Protein AF-A0A392TV64-F1 (afdb_monomer_lite)

Structure (mmCIF, N/CA/C/O backbone):
data_AF-A0A392TV64-F1
#
_entry.id   AF-A0A392TV64-F1
#
loop_
_atom_site.group_PDB
_atom_site.id
_atom_site.type_symbol
_atom_site.label_atom_id
_atom_site.label_alt_id
_atom_site.label_comp_id
_atom_site.label_asym_id
_atom_site.label_entity_id
_atom_site.label_seq_id
_atom_site.pdbx_PDB_ins_code
_atom_site.Cartn_x
_atom_site.Cartn_y
_atom_site.Cartn_z
_atom_site.occupancy
_atom_site.B_iso_or_equiv
_atom_site.auth_seq_id
_atom_site.auth_comp_id
_atom_site.auth_asym_id
_atom_site.auth_atom_id
_atom_site.pdbx_PDB_model_num
ATOM 1 N N . MET A 1 1 ? 3.102 -10.050 19.901 1.00 39.59 1 MET A N 1
ATOM 2 C CA . MET A 1 1 ? 2.894 -9.730 18.471 1.00 39.59 1 MET A CA 1
ATOM 3 C C . MET A 1 1 ? 3.249 -8.265 18.278 1.00 39.59 1 MET A C 1
ATOM 5 O O . MET A 1 1 ? 2.598 -7.433 18.903 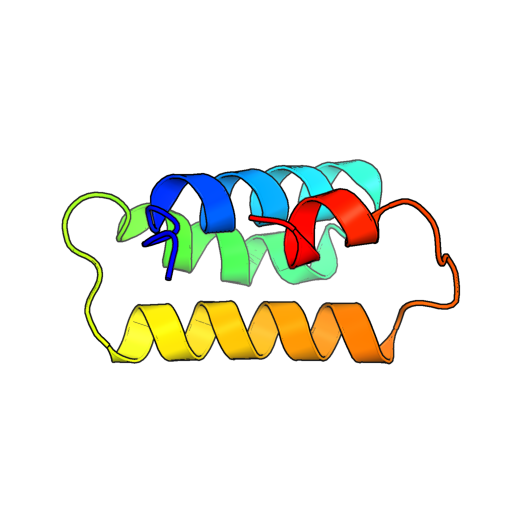1.00 39.59 1 MET A O 1
ATOM 9 N N . LYS A 1 2 ? 4.310 -7.934 17.530 1.00 45.19 2 LYS A N 1
ATOM 10 C CA . LYS A 1 2 ? 4.608 -6.529 17.214 1.00 45.19 2 LYS A CA 1
ATOM 11 C C . LYS A 1 2 ? 3.429 -6.001 16.389 1.00 45.19 2 LYS A C 1
ATOM 13 O O . LYS A 1 2 ? 3.129 -6.547 15.334 1.00 45.19 2 LYS A O 1
ATOM 18 N N . LYS A 1 3 ? 2.686 -5.019 16.909 1.00 61.88 3 LYS A N 1
ATOM 19 C CA . LYS A 1 3 ? 1.682 -4.301 16.116 1.00 61.88 3 LYS A CA 1
ATOM 20 C C . LYS A 1 3 ? 2.463 -3.465 15.116 1.00 61.88 3 LYS A C 1
ATOM 22 O O . LYS A 1 3 ? 2.911 -2.378 15.465 1.00 61.88 3 LYS A O 1
ATOM 27 N N . VAL A 1 4 ? 2.666 -3.995 13.916 1.00 65.00 4 VAL A N 1
ATOM 28 C CA . VAL A 1 4 ? 3.230 -3.222 12.811 1.00 65.00 4 VAL A CA 1
ATOM 29 C C . VAL A 1 4 ? 2.341 -1.998 12.634 1.00 65.00 4 VAL A C 1
ATOM 31 O O . VAL A 1 4 ? 1.136 -2.160 12.397 1.00 65.00 4 VAL A O 1
ATOM 34 N N . PRO A 1 5 ? 2.863 -0.777 12.801 1.00 79.94 5 PRO A N 1
ATOM 35 C CA . PRO A 1 5 ? 2.071 0.396 12.503 1.00 79.94 5 PRO A CA 1
ATOM 36 C C . PRO A 1 5 ? 1.756 0.371 11.005 1.00 79.94 5 PRO A C 1
ATOM 38 O O . PRO A 1 5 ? 2.623 0.088 10.179 1.00 79.94 5 PRO A O 1
ATOM 41 N N . TYR A 1 6 ? 0.504 0.669 10.652 1.00 81.88 6 TYR A N 1
ATOM 42 C CA . TYR A 1 6 ? 0.036 0.692 9.261 1.00 81.88 6 TYR A CA 1
ATOM 43 C C . TYR A 1 6 ? 0.951 1.544 8.362 1.00 81.88 6 TYR A C 1
ATOM 45 O O . TYR A 1 6 ? 1.223 1.186 7.220 1.00 81.88 6 TYR A O 1
ATOM 53 N N . ALA A 1 7 ? 1.517 2.616 8.925 1.00 82.44 7 ALA A N 1
ATOM 54 C CA . ALA A 1 7 ? 2.497 3.464 8.263 1.00 82.44 7 ALA A CA 1
ATOM 55 C C . ALA A 1 7 ? 3.785 2.747 7.843 1.00 82.44 7 ALA A C 1
ATOM 57 O O . ALA A 1 7 ? 4.266 2.991 6.739 1.00 82.44 7 ALA A O 1
ATOM 58 N N . SER A 1 8 ? 4.313 1.831 8.658 1.00 83.31 8 SER A N 1
ATOM 59 C CA . SER A 1 8 ? 5.496 1.048 8.281 1.00 83.31 8 SER A CA 1
ATOM 60 C C . SER A 1 8 ? 5.191 0.114 7.113 1.00 83.31 8 SER A C 1
ATOM 62 O O . SER A 1 8 ? 5.963 0.071 6.161 1.00 83.31 8 SER A O 1
ATOM 64 N N . ALA A 1 9 ? 4.033 -0.555 7.123 1.00 82.56 9 ALA A N 1
ATOM 65 C CA . ALA A 1 9 ? 3.626 -1.426 6.019 1.00 82.56 9 ALA A CA 1
ATOM 66 C C . ALA A 1 9 ? 3.446 -0.646 4.702 1.00 82.56 9 ALA A C 1
ATOM 68 O O . ALA A 1 9 ? 3.917 -1.078 3.650 1.00 82.56 9 ALA A O 1
ATOM 69 N N . VAL A 1 10 ? 2.810 0.530 4.756 1.00 85.88 10 VAL A N 1
ATOM 70 C CA . VAL A 1 10 ? 2.670 1.415 3.588 1.00 85.88 10 VAL A CA 1
ATOM 71 C C . VAL A 1 10 ? 4.031 1.943 3.119 1.00 85.88 10 VAL A C 1
ATOM 73 O O . VAL A 1 10 ? 4.271 1.991 1.916 1.00 85.88 10 VAL A O 1
ATOM 76 N N . GLY A 1 11 ? 4.944 2.282 4.034 1.00 86.25 11 GLY A N 1
ATOM 77 C CA . GLY A 1 11 ? 6.302 2.718 3.694 1.00 86.25 11 GLY A CA 1
ATOM 78 C C . GLY A 1 11 ? 7.101 1.643 2.952 1.00 86.25 11 GLY A C 1
ATOM 79 O O . GLY A 1 11 ? 7.719 1.920 1.923 1.00 86.25 11 GLY A O 1
ATOM 80 N N . SER A 1 12 ? 7.015 0.389 3.401 1.00 82.94 12 SER A N 1
ATOM 81 C CA . SER A 1 12 ? 7.614 -0.753 2.701 1.00 82.94 12 SER A CA 1
ATOM 82 C C . SER A 1 12 ? 7.029 -0.956 1.298 1.00 82.94 12 SER A C 1
ATOM 84 O O . SER A 1 12 ? 7.766 -1.255 0.355 1.00 82.94 12 SER A O 1
AT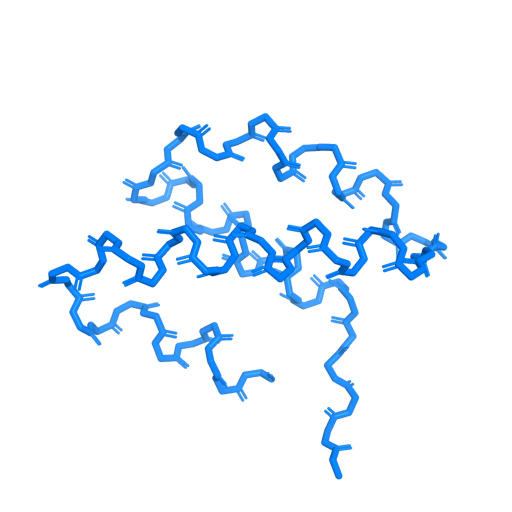OM 86 N N . LEU A 1 13 ? 5.716 -0.756 1.142 1.00 83.88 13 LEU A N 1
ATOM 87 C CA . LEU A 1 13 ? 5.036 -0.812 -0.154 1.00 83.88 13 LEU A CA 1
ATOM 88 C C . LEU A 1 13 ? 5.445 0.337 -1.092 1.00 83.88 13 LEU A C 1
ATOM 90 O O . LEU A 1 13 ? 5.625 0.118 -2.290 1.00 83.88 13 LEU A O 1
ATOM 94 N N . MET A 1 14 ? 5.644 1.544 -0.554 1.00 87.06 14 MET A N 1
ATOM 95 C CA . MET A 1 14 ? 6.168 2.688 -1.309 1.00 87.06 14 MET A CA 1
ATOM 96 C C . MET A 1 14 ? 7.572 2.412 -1.853 1.00 87.06 14 MET A C 1
ATOM 98 O O . MET A 1 14 ? 7.863 2.704 -3.011 1.00 87.06 14 MET A O 1
ATOM 102 N N . TYR A 1 15 ? 8.433 1.784 -1.054 1.00 83.12 15 TYR A N 1
ATOM 103 C CA . TYR A 1 15 ? 9.762 1.402 -1.523 1.00 83.12 15 TYR A CA 1
ATOM 104 C C . TYR A 1 15 ? 9.695 0.360 -2.650 1.00 83.12 15 TYR A C 1
ATOM 106 O O . TYR A 1 15 ? 10.353 0.500 -3.680 1.00 83.12 15 TYR A O 1
ATOM 114 N N . THR A 1 16 ? 8.836 -0.655 -2.509 1.00 79.81 16 THR A N 1
ATOM 115 C CA . THR A 1 16 ? 8.685 -1.698 -3.539 1.00 79.81 16 THR A CA 1
ATOM 116 C C . THR A 1 16 ? 8.128 -1.146 -4.850 1.00 79.81 16 THR A C 1
ATOM 118 O O . THR A 1 16 ? 8.622 -1.539 -5.915 1.00 79.81 16 THR A O 1
ATOM 121 N N . MET A 1 17 ? 7.168 -0.211 -4.801 1.00 83.00 17 MET A N 1
ATOM 122 C CA . MET A 1 17 ? 6.653 0.411 -6.026 1.00 83.00 17 MET A CA 1
ATOM 123 C C . MET A 1 17 ? 7.720 1.222 -6.772 1.00 83.00 17 MET A C 1
ATOM 125 O O . MET A 1 17 ? 7.731 1.203 -7.998 1.00 83.00 17 MET A O 1
ATOM 129 N N . ILE A 1 18 ? 8.631 1.888 -6.056 1.00 80.19 18 ILE A N 1
ATOM 130 C CA . ILE A 1 18 ? 9.692 2.702 -6.665 1.00 80.19 18 ILE A CA 1
ATOM 131 C C . ILE A 1 18 ? 10.802 1.807 -7.228 1.00 80.19 18 ILE A C 1
ATOM 133 O O . ILE A 1 18 ? 11.240 2.006 -8.357 1.00 80.19 18 ILE A O 1
ATOM 137 N N . CYS A 1 19 ? 11.259 0.817 -6.458 1.00 75.56 19 CYS A N 1
ATOM 138 C CA . CYS A 1 19 ? 12.474 0.069 -6.789 1.00 75.56 19 CYS A CA 1
ATOM 139 C C . CYS A 1 19 ? 12.252 -1.134 -7.706 1.00 75.56 19 CYS A C 1
ATOM 141 O O . CYS A 1 19 ? 13.160 -1.520 -8.434 1.00 75.56 19 CYS A O 1
ATOM 143 N N . THR A 1 20 ? 11.082 -1.770 -7.641 1.00 71.00 20 THR A N 1
ATOM 144 C CA . THR A 1 20 ? 10.866 -3.064 -8.313 1.00 71.00 20 THR A CA 1
ATOM 145 C C . THR A 1 20 ? 9.620 -3.100 -9.169 1.00 71.00 20 THR A C 1
ATOM 147 O O . THR A 1 20 ? 9.624 -3.771 -10.202 1.00 71.00 20 THR A O 1
ATOM 150 N N . ARG A 1 21 ? 8.535 -2.431 -8.752 1.00 74.00 21 ARG A N 1
ATOM 151 C CA . ARG A 1 21 ? 7.254 -2.621 -9.428 1.00 74.00 21 ARG A CA 1
ATOM 152 C C . ARG A 1 21 ? 6.314 -1.414 -9.356 1.00 74.00 21 ARG A C 1
ATOM 154 O O . ARG A 1 21 ? 5.417 -1.396 -8.515 1.00 74.00 21 ARG A O 1
ATOM 161 N N . PRO A 1 22 ? 6.421 -0.457 -10.293 1.00 81.44 22 PRO A N 1
ATOM 162 C CA . PRO A 1 22 ? 5.522 0.698 -10.334 1.00 81.44 22 PRO A CA 1
ATOM 163 C C . PRO A 1 22 ? 4.063 0.317 -10.635 1.00 81.44 22 PRO A C 1
ATOM 165 O O . PRO A 1 22 ? 3.165 1.113 -10.404 1.00 81.44 22 PRO A O 1
ATOM 168 N N . ASP A 1 23 ? 3.801 -0.917 -11.072 1.00 82.94 23 ASP A N 1
ATOM 169 C CA . ASP A 1 23 ? 2.460 -1.481 -11.294 1.00 82.94 23 ASP A CA 1
ATOM 170 C C . ASP A 1 23 ? 1.541 -1.366 -10.060 1.00 82.94 23 ASP A C 1
ATOM 172 O O . ASP A 1 23 ? 0.349 -1.095 -10.175 1.00 82.94 23 ASP A O 1
ATOM 176 N N . ILE A 1 24 ? 2.102 -1.493 -8.851 1.00 84.56 24 ILE A N 1
ATOM 177 C CA . ILE A 1 24 ? 1.337 -1.353 -7.602 1.00 84.56 24 ILE A CA 1
ATOM 178 C C . ILE A 1 24 ? 1.219 0.102 -7.124 1.00 84.56 24 ILE A C 1
ATOM 180 O O . ILE A 1 24 ? 0.544 0.350 -6.125 1.00 84.56 24 ILE A O 1
ATOM 184 N N . ALA A 1 25 ? 1.828 1.072 -7.816 1.00 86.56 25 ALA A N 1
ATOM 185 C CA . ALA A 1 25 ? 1.870 2.473 -7.392 1.00 86.56 25 ALA A CA 1
ATOM 186 C C . ALA A 1 25 ? 0.476 3.065 -7.182 1.00 86.56 25 ALA A C 1
ATOM 188 O O . ALA A 1 25 ? 0.244 3.780 -6.207 1.00 86.56 25 ALA A O 1
ATOM 189 N N . HIS A 1 26 ? -0.472 2.720 -8.057 1.00 87.88 26 HIS A N 1
ATOM 190 C CA . HIS A 1 26 ? -1.841 3.196 -7.914 1.00 87.88 26 HIS A CA 1
ATOM 191 C C . HIS A 1 26 ? -2.487 2.660 -6.631 1.00 87.88 26 HIS A C 1
ATOM 193 O O . HIS A 1 26 ? -3.038 3.439 -5.852 1.00 87.88 26 HIS A O 1
ATOM 199 N N . ALA A 1 27 ? -2.375 1.354 -6.378 1.00 87.25 27 ALA A N 1
ATOM 200 C CA . ALA A 1 27 ? -2.927 0.736 -5.179 1.00 87.25 27 ALA A CA 1
ATOM 201 C C . ALA A 1 27 ? -2.286 1.323 -3.912 1.00 87.25 27 ALA A C 1
ATOM 203 O O . ALA A 1 27 ? -3.003 1.723 -2.996 1.00 87.25 27 ALA A O 1
ATOM 204 N N . VAL A 1 28 ? -0.954 1.462 -3.892 1.00 87.88 28 VAL A N 1
ATOM 205 C CA . VAL A 1 28 ? -0.204 2.049 -2.768 1.00 87.88 28 VAL A CA 1
ATOM 206 C C . VAL A 1 28 ? -0.600 3.507 -2.516 1.00 87.88 28 VAL A C 1
ATOM 208 O O . VAL A 1 28 ? -0.776 3.899 -1.363 1.00 87.88 28 VAL A O 1
ATOM 211 N N . GLY A 1 29 ? -0.812 4.294 -3.573 1.00 88.88 29 GLY A N 1
ATOM 212 C CA . GLY A 1 29 ? -1.297 5.672 -3.470 1.00 88.88 29 GLY A CA 1
ATOM 213 C C . GLY A 1 29 ? -2.696 5.785 -2.854 1.00 88.88 29 GLY A C 1
ATOM 214 O O . GLY A 1 29 ? -2.986 6.752 -2.153 1.00 88.88 29 GLY A O 1
ATOM 215 N N . VAL A 1 30 ? -3.560 4.784 -3.051 1.00 88.81 30 VAL A N 1
ATOM 216 C CA . VAL A 1 30 ? -4.881 4.749 -2.405 1.00 88.81 30 VAL A CA 1
ATOM 217 C C . VAL A 1 30 ? -4.746 4.415 -0.920 1.00 88.81 30 VAL A C 1
ATOM 219 O O . VAL A 1 30 ? -5.293 5.139 -0.091 1.00 88.81 30 VAL A O 1
ATOM 222 N N . VAL A 1 31 ? -3.994 3.370 -0.551 1.00 88.00 31 VAL A N 1
ATOM 223 C CA . VAL A 1 31 ? -3.834 2.989 0.869 1.00 88.00 31 VAL A CA 1
ATOM 224 C C . VAL A 1 31 ? -3.012 3.993 1.682 1.00 88.00 31 VAL A C 1
ATOM 226 O O . VAL A 1 31 ? -3.255 4.113 2.886 1.00 88.00 31 VAL A O 1
ATOM 229 N N . SER A 1 32 ? -2.106 4.756 1.062 1.00 86.81 32 SER A N 1
ATOM 230 C CA . SER A 1 32 ? -1.348 5.812 1.749 1.00 86.81 32 SER A CA 1
ATOM 231 C C . SER A 1 32 ? -2.232 6.968 2.218 1.00 86.81 32 SER A C 1
ATOM 233 O O . SER A 1 32 ? -1.976 7.561 3.263 1.00 86.81 32 SER A O 1
ATOM 235 N N . ARG A 1 33 ? -3.350 7.232 1.537 1.00 87.62 33 ARG A N 1
ATOM 236 C CA . ARG A 1 33 ? -4.307 8.265 1.956 1.00 87.62 33 ARG A CA 1
ATOM 237 C C . ARG A 1 33 ? -4.986 7.950 3.297 1.00 87.62 33 ARG A C 1
ATOM 239 O O . ARG A 1 33 ? -5.443 8.861 3.980 1.00 87.62 33 ARG A O 1
ATOM 246 N N . PHE A 1 34 ? -5.009 6.679 3.699 1.00 84.94 34 PHE A N 1
ATOM 247 C CA . PHE A 1 34 ? -5.640 6.205 4.936 1.00 84.94 34 PHE A CA 1
ATOM 248 C C . PHE A 1 34 ? -4.638 5.950 6.073 1.00 84.94 34 PHE A C 1
ATOM 250 O O . PHE A 1 34 ? -4.947 5.232 7.022 1.00 84.94 34 PHE A O 1
ATOM 257 N N . LEU A 1 35 ? -3.447 6.558 6.005 1.00 81.38 35 LEU A N 1
ATOM 258 C CA . LEU A 1 35 ? -2.408 6.468 7.040 1.00 81.38 35 LEU A CA 1
ATOM 259 C C . LEU A 1 35 ? -2.890 6.919 8.428 1.00 81.38 35 LEU A C 1
ATOM 261 O O . LEU A 1 35 ? -2.541 6.289 9.425 1.00 81.38 35 LEU A O 1
ATOM 265 N N . SER A 1 36 ? -3.700 7.979 8.491 1.00 80.19 36 SER A N 1
ATOM 266 C CA . SER A 1 36 ? -4.173 8.571 9.752 1.00 80.19 36 SER A CA 1
ATOM 267 C C . SER A 1 36 ? -5.336 7.817 10.403 1.00 80.19 36 SER A C 1
ATOM 269 O O . SER A 1 36 ? -5.492 7.896 11.617 1.00 80.19 36 SER A O 1
ATOM 271 N N . ASN A 1 37 ? -6.154 7.093 9.631 1.00 81.25 37 ASN A N 1
ATOM 272 C CA . ASN A 1 37 ? -7.269 6.307 10.170 1.00 81.25 37 ASN A CA 1
ATOM 273 C C . ASN A 1 37 ? -7.514 5.029 9.342 1.00 81.25 37 ASN A C 1
ATOM 275 O O . ASN A 1 37 ? -8.425 4.982 8.507 1.00 81.25 37 ASN A O 1
ATOM 279 N N . PRO A 1 38 ? -6.690 3.986 9.533 1.00 78.62 38 PRO A N 1
ATOM 280 C CA . PRO A 1 38 ? -6.814 2.757 8.767 1.00 78.62 38 PRO A CA 1
ATOM 281 C C . PRO A 1 38 ? -8.004 1.914 9.249 1.00 78.62 38 PRO A C 1
ATOM 283 O O . PRO A 1 38 ? -7.991 1.352 10.343 1.00 78.62 38 PRO A O 1
ATOM 286 N N . SER A 1 39 ? -9.021 1.762 8.397 1.00 84.94 39 SER A N 1
ATOM 287 C CA . SER A 1 39 ? -10.088 0.762 8.605 1.00 84.94 39 SER A CA 1
ATOM 288 C C . SER A 1 39 ? -9.624 -0.671 8.274 1.00 84.94 39 SER A C 1
ATOM 290 O O . SER A 1 39 ? -8.603 -0.877 7.609 1.00 84.94 39 SER A O 1
ATOM 292 N N . LYS A 1 40 ? -10.393 -1.681 8.704 1.00 83.94 40 LYS A N 1
ATOM 293 C CA . LYS A 1 40 ? -10.121 -3.109 8.442 1.00 83.94 40 LYS A CA 1
ATOM 294 C C . LYS A 1 40 ? -10.042 -3.429 6.945 1.00 83.94 40 LYS A C 1
ATOM 296 O O . LYS A 1 40 ? -9.192 -4.225 6.548 1.00 83.94 40 LYS A O 1
ATOM 301 N N . ASP A 1 41 ? -10.858 -2.773 6.124 1.00 85.75 41 ASP A N 1
ATOM 302 C CA . ASP A 1 41 ? -10.837 -2.916 4.663 1.00 85.75 41 ASP A CA 1
ATOM 303 C C . ASP A 1 41 ? -9.511 -2.455 4.045 1.00 85.75 41 ASP A C 1
ATOM 305 O O . ASP A 1 41 ? -8.948 -3.136 3.189 1.00 85.75 41 ASP A O 1
ATOM 309 N N . HIS A 1 42 ? -8.933 -1.362 4.549 1.00 85.94 42 HIS A N 1
ATOM 310 C CA . HIS A 1 42 ? -7.630 -0.870 4.088 1.00 85.94 42 HIS A CA 1
ATOM 311 C C . HIS A 1 42 ? -6.512 -1.858 4.429 1.00 85.94 42 HIS A C 1
ATOM 313 O O . HIS A 1 42 ? -5.659 -2.161 3.596 1.00 85.94 42 HIS A O 1
ATOM 319 N N . TRP A 1 43 ? -6.554 -2.449 5.626 1.00 84.25 43 TRP A N 1
ATOM 320 C CA . TRP A 1 43 ? -5.640 -3.530 6.001 1.00 84.25 43 TRP A CA 1
ATOM 321 C C . TRP A 1 43 ? -5.797 -4.770 5.118 1.00 84.25 43 TRP A C 1
ATOM 323 O O . TRP A 1 43 ? -4.816 -5.471 4.853 1.00 84.25 43 TRP A O 1
ATOM 333 N N . GLN A 1 44 ? -7.013 -5.063 4.660 1.00 86.50 44 GLN A N 1
ATOM 334 C CA . GLN A 1 44 ? -7.254 -6.153 3.724 1.00 86.50 44 GLN A CA 1
ATOM 335 C C . GLN A 1 44 ? -6.647 -5.855 2.346 1.00 86.50 44 GLN A C 1
ATOM 337 O O . GLN A 1 44 ? -6.021 -6.745 1.770 1.00 86.50 44 GLN A O 1
ATOM 342 N N . ALA A 1 45 ? -6.739 -4.611 1.869 1.00 86.31 45 ALA A N 1
ATOM 343 C CA . ALA A 1 45 ? -6.085 -4.166 0.639 1.00 86.31 45 ALA A CA 1
ATOM 344 C C . ALA A 1 45 ? -4.551 -4.275 0.728 1.00 86.31 45 ALA A C 1
ATOM 346 O O . ALA A 1 45 ? -3.929 -4.862 -0.156 1.00 86.31 45 ALA A O 1
ATOM 347 N N . VAL A 1 46 ? -3.939 -3.821 1.830 1.00 85.12 46 VAL A N 1
ATOM 348 C CA . VAL A 1 46 ? -2.490 -3.987 2.074 1.00 85.12 46 VAL A CA 1
ATOM 349 C C . VAL A 1 46 ? -2.092 -5.466 2.029 1.00 85.12 46 VAL A C 1
ATOM 351 O O . VAL A 1 46 ? -1.146 -5.833 1.334 1.00 85.12 46 VAL A O 1
ATOM 354 N N . LYS A 1 47 ? -2.846 -6.348 2.700 1.00 84.38 47 LYS A N 1
ATOM 355 C CA . LYS A 1 47 ? -2.610 -7.803 2.660 1.00 84.38 47 LYS A CA 1
ATOM 356 C C . LYS A 1 47 ? -2.715 -8.384 1.247 1.00 84.38 47 LYS A C 1
ATOM 358 O O . LYS A 1 47 ? -1.954 -9.290 0.907 1.00 84.38 47 LYS A O 1
ATOM 363 N N . TRP A 1 48 ? -3.633 -7.879 0.428 1.00 86.56 48 TRP A N 1
ATOM 364 C CA . TRP A 1 48 ? -3.763 -8.272 -0.975 1.00 86.56 48 TRP A CA 1
ATOM 365 C C . TRP A 1 48 ? -2.546 -7.863 -1.806 1.00 86.56 48 TRP A C 1
ATOM 367 O O . TRP A 1 48 ? -2.004 -8.701 -2.526 1.00 86.56 48 TRP A O 1
ATOM 377 N N . ILE A 1 49 ? -2.061 -6.628 -1.649 1.00 84.31 49 ILE A N 1
ATOM 378 C CA . ILE A 1 49 ? -0.855 -6.143 -2.340 1.00 84.31 49 ILE A CA 1
ATOM 379 C C . ILE A 1 49 ? 0.363 -6.984 -1.935 1.00 84.31 49 ILE A C 1
ATOM 381 O O . ILE A 1 49 ? 1.128 -7.426 -2.790 1.00 84.31 49 ILE A O 1
ATOM 385 N N . LEU A 1 50 ? 0.508 -7.290 -0.644 1.00 80.06 50 LEU A N 1
ATOM 386 C CA . LEU A 1 50 ? 1.587 -8.149 -0.147 1.00 80.06 50 LEU A CA 1
ATOM 387 C C . LEU A 1 50 ? 1.520 -9.572 -0.720 1.00 80.06 50 LEU A C 1
ATOM 389 O O . LEU A 1 50 ? 2.548 -10.148 -1.079 1.00 80.06 50 LEU A O 1
ATOM 393 N N . ARG A 1 51 ? 0.318 -10.145 -0.854 1.00 82.19 51 ARG A N 1
ATOM 394 C CA . ARG A 1 51 ? 0.123 -11.449 -1.509 1.00 82.19 51 ARG A CA 1
ATOM 395 C C . ARG A 1 51 ? 0.479 -11.409 -2.992 1.00 82.19 51 ARG A C 1
ATOM 397 O O . ARG A 1 51 ? 1.135 -12.334 -3.468 1.00 82.19 51 ARG A O 1
ATOM 404 N N . TYR A 1 52 ? 0.089 -10.347 -3.694 1.00 81.31 52 TYR A N 1
ATOM 405 C CA . TYR A 1 52 ? 0.445 -10.142 -5.097 1.00 81.31 52 TYR A CA 1
ATOM 406 C C . TYR A 1 52 ? 1.965 -10.068 -5.276 1.00 81.31 52 TYR A C 1
ATOM 408 O O . TYR A 1 52 ? 2.521 -10.791 -6.101 1.00 81.31 52 TYR A O 1
ATOM 416 N N . LEU A 1 53 ? 2.649 -9.292 -4.429 1.00 76.12 53 LEU A N 1
ATOM 417 C CA . LEU A 1 53 ? 4.109 -9.195 -4.426 1.00 76.12 53 LEU A CA 1
ATOM 418 C C . LEU A 1 53 ? 4.779 -10.550 -4.161 1.00 76.12 53 LEU A C 1
ATOM 420 O O . LEU A 1 53 ? 5.711 -10.917 -4.880 1.00 76.12 53 LEU A O 1
ATOM 424 N N . ARG A 1 54 ? 4.269 -11.323 -3.191 1.00 72.50 54 ARG A N 1
ATOM 425 C CA . ARG A 1 54 ? 4.782 -12.662 -2.861 1.00 72.50 54 ARG A CA 1
ATOM 426 C C . ARG A 1 54 ? 4.671 -13.638 -4.035 1.00 72.50 54 ARG A C 1
ATOM 428 O O . ARG A 1 54 ? 5.611 -14.389 -4.269 1.00 72.50 54 ARG A O 1
ATOM 435 N N . GLY A 1 55 ? 3.564 -13.613 -4.781 1.00 67.81 55 GLY A N 1
ATOM 436 C CA . GLY A 1 55 ? 3.352 -14.486 -5.945 1.00 67.81 55 GLY A CA 1
ATOM 437 C C . GLY A 1 55 ? 4.309 -14.213 -7.109 1.00 67.81 55 GLY A C 1
ATOM 438 O O . GLY A 1 55 ? 4.609 -15.112 -7.889 1.00 67.81 55 GLY A O 1
ATOM 439 N N . THR A 1 56 ? 4.834 -12.993 -7.205 1.00 61.34 56 THR A N 1
ATOM 440 C CA . THR A 1 56 ? 5.797 -12.597 -8.246 1.00 61.34 56 THR A CA 1
ATOM 441 C C . THR A 1 56 ? 7.262 -12.644 -7.829 1.00 61.34 56 THR A C 1
ATOM 443 O O . THR A 1 56 ? 8.136 -12.352 -8.647 1.00 61.34 56 THR A O 1
ATOM 446 N N . SER A 1 57 ? 7.569 -13.025 -6.589 1.00 56.25 57 SER A N 1
ATOM 447 C CA . SER A 1 57 ? 8.947 -13.009 -6.114 1.00 56.25 57 SER A CA 1
ATOM 448 C C . SER A 1 57 ? 9.737 -14.238 -6.572 1.00 56.25 57 SER A C 1
ATOM 450 O O . SER A 1 57 ? 9.746 -15.279 -5.921 1.00 56.25 57 SER A O 1
ATOM 452 N N . LYS A 1 58 ? 10.455 -14.084 -7.689 1.00 53.00 58 LYS A N 1
ATOM 453 C CA . LYS A 1 58 ? 11.683 -14.844 -7.992 1.00 53.00 58 LYS A CA 1
ATOM 454 C C . LYS A 1 58 ? 12.940 -14.196 -7.380 1.00 53.00 58 LYS A C 1
ATOM 456 O O . LYS A 1 58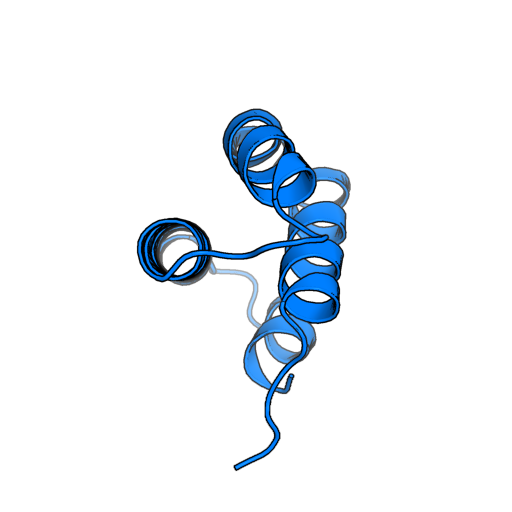 ? 14.033 -14.726 -7.538 1.00 53.00 58 LYS A O 1
ATOM 461 N N . TYR A 1 59 ? 12.804 -13.076 -6.664 1.00 50.38 59 TYR A N 1
ATOM 462 C CA . TYR A 1 59 ? 13.919 -12.309 -6.100 1.00 50.38 59 TYR A CA 1
ATOM 463 C C . TYR A 1 59 ? 13.807 -12.293 -4.571 1.00 50.38 59 TYR A C 1
ATOM 465 O O . TYR A 1 59 ? 13.227 -11.403 -3.953 1.00 50.38 59 TYR A O 1
ATOM 473 N N . VAL A 1 60 ? 14.352 -13.353 -3.982 1.00 44.97 60 VAL A N 1
ATOM 474 C CA . VAL A 1 60 ? 14.213 -13.807 -2.588 1.00 44.97 60 VAL A CA 1
ATOM 475 C C . VAL A 1 60 ? 14.761 -12.832 -1.525 1.00 44.97 60 VAL A C 1
ATOM 477 O O . VAL A 1 60 ? 14.486 -13.014 -0.349 1.00 44.97 60 VAL A O 1
ATOM 480 N N . TYR A 1 61 ? 15.449 -11.746 -1.891 1.00 45.66 61 TYR A N 1
ATOM 481 C CA . TYR A 1 61 ? 16.244 -10.968 -0.923 1.00 45.66 61 TYR A CA 1
ATOM 482 C C . TYR A 1 61 ? 15.689 -9.578 -0.559 1.00 45.66 61 TYR A C 1
ATOM 484 O O . TYR A 1 61 ? 16.083 -9.018 0.457 1.00 45.66 61 TYR A O 1
ATOM 492 N N . ALA A 1 62 ? 14.753 -9.014 -1.333 1.00 45.16 62 ALA A N 1
ATOM 493 C CA . 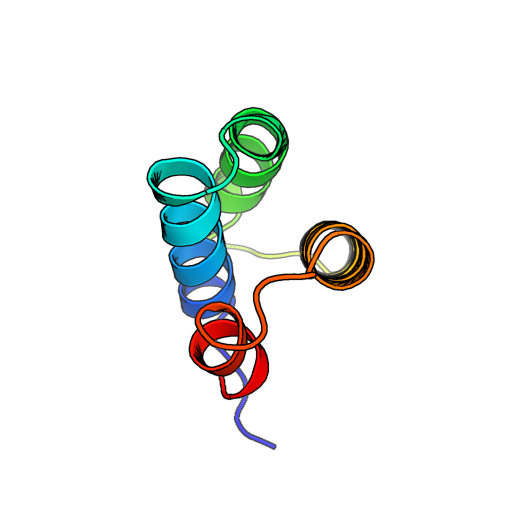ALA A 1 62 ? 14.207 -7.670 -1.063 1.00 45.16 62 ALA A CA 1
ATOM 494 C C . ALA A 1 62 ? 12.924 -7.674 -0.201 1.00 45.16 62 ALA A C 1
ATOM 496 O O . ALA A 1 62 ? 12.523 -6.641 0.331 1.00 45.16 62 ALA A O 1
ATOM 497 N N . LEU A 1 63 ? 12.270 -8.832 -0.052 1.00 48.16 63 LEU A N 1
ATOM 498 C CA . LEU A 1 63 ? 10.991 -8.980 0.662 1.00 48.16 63 LEU A CA 1
ATOM 499 C C . LEU A 1 63 ? 11.134 -9.335 2.149 1.00 48.16 63 LEU A C 1
ATOM 501 O O . LEU A 1 63 ? 10.164 -9.181 2.890 1.00 48.16 63 LEU A O 1
ATOM 505 N N . GLU A 1 64 ? 12.322 -9.746 2.600 1.00 46.62 64 GLU A N 1
ATOM 506 C CA . GLU A 1 64 ? 12.610 -10.010 4.022 1.00 46.62 64 GLU A CA 1
ATOM 507 C C . GLU A 1 64 ? 12.322 -8.774 4.895 1.00 46.62 64 GLU A C 1
ATOM 509 O O . GLU A 1 64 ? 11.779 -8.901 5.988 1.00 46.62 64 GLU A O 1
ATOM 514 N N . VAL A 1 65 ? 12.545 -7.560 4.373 1.00 46.12 65 VAL A N 1
ATOM 515 C CA . VAL A 1 65 ? 12.249 -6.298 5.084 1.00 46.12 65 VAL A CA 1
ATOM 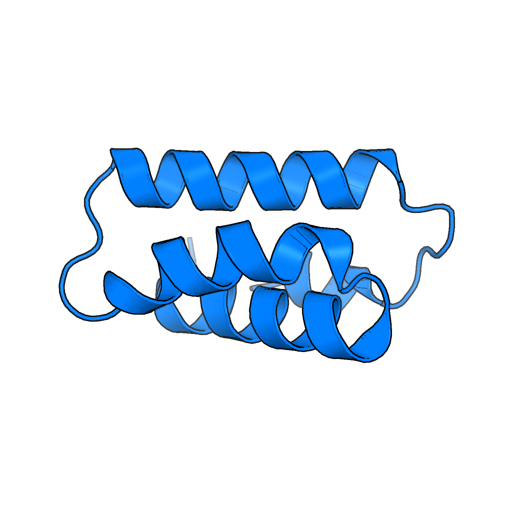516 C C . VAL A 1 65 ? 10.738 -6.044 5.228 1.00 46.12 65 VAL A C 1
ATOM 518 O O . VAL A 1 65 ? 10.308 -5.363 6.154 1.00 46.12 65 VAL A O 1
ATOM 521 N N . VAL A 1 66 ? 9.912 -6.605 4.337 1.00 48.53 66 VAL A N 1
ATOM 522 C CA . VAL A 1 66 ? 8.447 -6.429 4.338 1.00 48.53 66 VAL A CA 1
ATOM 523 C C . VAL A 1 66 ? 7.742 -7.507 5.174 1.00 48.53 66 VAL A C 1
ATOM 525 O O . VAL A 1 66 ? 6.649 -7.274 5.682 1.00 48.53 66 VAL A O 1
ATOM 528 N N . ILE A 1 67 ? 8.361 -8.682 5.334 1.00 48.31 67 ILE A N 1
ATOM 529 C CA . ILE A 1 67 ? 7.827 -9.813 6.115 1.00 48.31 67 ILE A CA 1
ATOM 530 C C . ILE A 1 67 ? 8.257 -9.762 7.594 1.00 48.31 67 ILE A C 1
ATOM 532 O O . ILE A 1 67 ? 7.548 -10.305 8.439 1.00 48.31 67 ILE A O 1
ATOM 536 N N . MET A 1 68 ? 9.373 -9.099 7.928 1.00 41.66 68 MET A N 1
ATOM 537 C CA . MET A 1 68 ? 9.861 -8.961 9.313 1.00 41.66 68 MET A CA 1
ATOM 538 C C . MET A 1 68 ? 9.328 -7.747 10.091 1.00 41.66 68 MET A C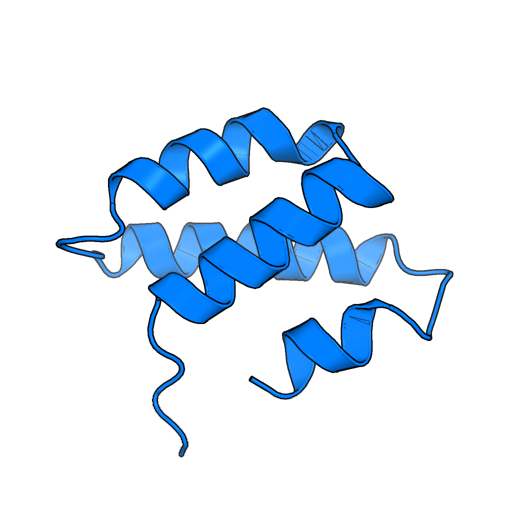 1
ATOM 540 O O . MET A 1 68 ? 9.657 -7.604 11.274 1.00 41.66 68 MET A O 1
ATOM 544 N N . CYS A 1 69 ? 8.527 -6.879 9.467 1.00 43.62 69 CYS A N 1
ATOM 545 C CA . CYS A 1 69 ? 7.822 -5.825 10.194 1.00 43.62 69 CYS A CA 1
ATOM 546 C C . CYS A 1 69 ? 6.601 -6.406 10.907 1.00 43.62 69 CYS A C 1
ATOM 548 O O . CYS A 1 69 ? 5.779 -7.056 10.222 1.00 43.62 69 CYS A O 1
#

Foldseek 3Di:
DPPDQLVQLLVLVVVCCVPPNVVCVVLSVVLVVCSPPDDPVSVVSSVVVLVVVVVPDPPPPSCVSNVVD

Secondary structure (DSSP, 8-state):
-----HHHHHHHHHHHHHHT-GGGHHHHHHHHTTSSS--HHHHHHHHHHHHHHHHT---TTSSHHHH--

pLDDT: mean 74.16, std 15.57, range [39.59, 88.88]

Radius of gyration: 11.44 Å; chains: 1; bounding box: 27×23×30 Å

Organism: NCBI:txid97028

Sequence (69 aa):
MKKVPYASAVGSLMYTMICTRPDIAHAVGVVSRFLSNPSKDHWQAVKWILRYLRGTSKYVYALEVVIMC